Protein AF-A0A9N9P147-F1 (afdb_monomer_lite)

Radius of gyration: 14.81 Å; chains: 1; bounding box: 30×16×47 Å

Structure (mmCIF, N/CA/C/O backbone):
data_AF-A0A9N9P147-F1
#
_entry.id   AF-A0A9N9P147-F1
#
loop_
_atom_site.group_PDB
_atom_site.id
_atom_site.type_symbol
_atom_site.label_atom_id
_atom_site.label_alt_id
_atom_site.label_comp_id
_atom_site.label_asym_id
_atom_site.label_entity_id
_atom_site.label_seq_id
_atom_site.pdbx_PDB_ins_code
_atom_site.Cartn_x
_atom_site.Cartn_y
_atom_site.Cartn_z
_atom_site.occupancy
_atom_site.B_iso_or_equiv
_atom_site.auth_seq_id
_atom_site.auth_comp_id
_atom_site.auth_asym_id
_atom_site.auth_atom_id
_atom_site.pdbx_PDB_model_num
ATOM 1 N N . LYS A 1 1 ? -8.573 3.913 30.563 1.00 53.09 1 LYS A N 1
ATOM 2 C CA . LYS A 1 1 ? -9.427 3.100 29.667 1.00 53.09 1 LYS A CA 1
ATOM 3 C C . LYS A 1 1 ? -9.510 3.870 28.359 1.00 53.09 1 LYS A C 1
ATOM 5 O O . LYS A 1 1 ? -10.122 4.928 28.386 1.00 53.09 1 LYS A O 1
ATOM 10 N N . ASP A 1 2 ? -8.830 3.438 27.294 1.00 56.47 2 ASP A N 1
ATOM 11 C CA . ASP A 1 2 ? -9.036 4.036 25.966 1.00 56.47 2 ASP A CA 1
ATOM 12 C C . ASP A 1 2 ? -10.524 3.910 25.612 1.00 56.47 2 ASP A C 1
ATOM 14 O O . ASP A 1 2 ? -11.124 2.845 25.794 1.00 56.47 2 ASP A O 1
ATOM 18 N N . THR A 1 3 ? -11.140 5.007 25.181 1.00 66.00 3 THR A N 1
ATOM 19 C CA . THR A 1 3 ? -12.526 4.977 24.710 1.00 66.00 3 THR A CA 1
ATOM 20 C C . THR A 1 3 ? -12.570 4.296 23.338 1.00 66.00 3 THR A C 1
ATOM 22 O O . THR A 1 3 ? -11.572 4.292 22.614 1.00 66.00 3 THR A O 1
ATOM 25 N N . SER A 1 4 ? -13.700 3.698 22.938 1.00 72.44 4 SER A N 1
ATOM 26 C CA . SER A 1 4 ? -13.791 3.045 21.614 1.00 72.44 4 SER A CA 1
ATOM 27 C C . SER A 1 4 ? -13.483 4.017 20.464 1.00 72.44 4 SER A C 1
ATOM 29 O O . SER A 1 4 ? -12.950 3.611 19.432 1.00 72.44 4 SER A O 1
ATOM 31 N N . PHE A 1 5 ? -13.729 5.312 20.680 1.00 78.62 5 PHE A N 1
ATOM 32 C CA . PHE A 1 5 ? -13.370 6.395 19.773 1.00 78.62 5 PHE A CA 1
ATOM 33 C C . PHE A 1 5 ? -11.853 6.512 19.555 1.00 78.62 5 PHE A C 1
ATOM 35 O O . PHE A 1 5 ? -11.409 6.593 18.409 1.00 78.62 5 PHE A O 1
ATOM 42 N N . ASP A 1 6 ? -11.050 6.448 20.621 1.00 86.06 6 ASP A N 1
ATOM 43 C CA . ASP A 1 6 ? -9.585 6.522 20.528 1.00 86.06 6 ASP A CA 1
ATOM 44 C C . ASP A 1 6 ? -9.008 5.334 19.749 1.00 86.06 6 ASP A C 1
ATOM 46 O O . ASP A 1 6 ? -8.078 5.486 18.955 1.00 86.06 6 ASP A O 1
ATOM 50 N N . VAL A 1 7 ? -9.596 4.148 19.926 1.00 86.62 7 VAL A N 1
ATOM 51 C CA . VAL A 1 7 ? -9.195 2.929 19.209 1.00 86.62 7 VAL A CA 1
ATOM 52 C C . VAL A 1 7 ? -9.515 3.037 17.716 1.00 86.62 7 VAL A C 1
ATOM 54 O O . VAL A 1 7 ? -8.662 2.728 16.882 1.00 86.62 7 VAL A O 1
ATOM 57 N N . ILE A 1 8 ? -10.713 3.512 17.362 1.00 90.06 8 ILE A N 1
ATOM 58 C CA . ILE A 1 8 ? -11.118 3.710 15.961 1.00 90.06 8 ILE A CA 1
ATOM 59 C C . ILE A 1 8 ? -10.250 4.783 15.296 1.00 90.06 8 ILE A C 1
ATOM 61 O O . ILE A 1 8 ? -9.794 4.588 14.167 1.00 90.06 8 ILE A O 1
ATOM 65 N N . LYS A 1 9 ? -9.970 5.892 15.992 1.00 92.69 9 LYS A N 1
ATOM 66 C CA . LYS A 1 9 ? -9.105 6.963 15.483 1.00 92.69 9 LYS A CA 1
ATOM 67 C C . LYS A 1 9 ? -7.697 6.445 15.177 1.00 92.69 9 LYS A C 1
ATOM 69 O O . LYS A 1 9 ? -7.248 6.577 14.040 1.00 92.69 9 LYS A O 1
ATOM 74 N N . LYS A 1 10 ? -7.052 5.766 16.135 1.00 92.12 10 LYS A N 1
ATOM 75 C CA . LYS A 1 10 ? -5.719 5.159 15.950 1.00 92.12 10 LYS A CA 1
ATOM 76 C C . LYS A 1 10 ? -5.698 4.164 14.782 1.00 92.12 10 LYS A C 1
ATOM 78 O O . LYS A 1 10 ? -4.738 4.125 14.016 1.00 92.12 10 LYS A O 1
ATOM 83 N N . ARG A 1 11 ? -6.763 3.370 14.604 1.00 92.56 11 ARG A N 1
ATOM 84 C CA . ARG A 1 11 ? -6.889 2.436 13.468 1.00 92.56 11 ARG A CA 1
ATOM 85 C C . ARG A 1 11 ? -7.008 3.155 12.123 1.00 92.56 11 ARG A C 1
ATOM 87 O O . ARG A 1 11 ? -6.368 2.730 11.167 1.00 92.56 11 ARG A O 1
ATOM 94 N N . ARG A 1 12 ? -7.758 4.260 12.044 1.00 94.62 12 ARG A N 1
ATOM 95 C CA . ARG A 1 12 ? -7.850 5.084 10.823 1.00 94.62 12 ARG A CA 1
ATOM 96 C C . ARG A 1 12 ? -6.524 5.753 10.470 1.00 94.62 12 ARG A C 1
ATOM 98 O O . ARG A 1 12 ? -6.146 5.752 9.304 1.00 94.62 12 ARG A O 1
ATOM 105 N N . GLU A 1 13 ? -5.807 6.278 11.460 1.00 96.06 13 GLU A N 1
ATOM 106 C CA . GLU A 1 13 ? -4.469 6.852 11.261 1.00 96.06 13 GLU A CA 1
ATOM 107 C C . GLU A 1 13 ? -3.491 5.790 10.744 1.00 96.06 13 GLU A C 1
ATOM 109 O O . GLU A 1 13 ? -2.776 6.020 9.768 1.00 96.06 13 GLU A O 1
ATOM 114 N N . LYS A 1 14 ? -3.522 4.585 11.333 1.00 95.81 14 LYS A N 1
ATOM 115 C CA . LYS A 1 14 ? -2.723 3.444 10.871 1.00 95.81 14 LYS A CA 1
ATOM 116 C C . LYS A 1 14 ? -3.073 3.051 9.430 1.00 95.81 14 LYS A C 1
ATOM 118 O O . LYS A 1 14 ? -2.169 2.881 8.617 1.00 95.81 14 LYS A O 1
ATOM 123 N N . TYR A 1 15 ? -4.361 2.966 9.091 1.00 96.94 15 TYR A N 1
ATOM 124 C CA . TYR A 1 15 ? -4.819 2.705 7.723 1.00 96.94 15 TYR A CA 1
ATOM 125 C C . TYR A 1 15 ? -4.268 3.739 6.732 1.00 96.94 15 TYR A C 1
ATOM 127 O O . TYR A 1 15 ? -3.662 3.370 5.728 1.00 96.94 15 TYR A O 1
ATOM 135 N N . GLN A 1 16 ? -4.422 5.033 7.033 1.00 97.44 16 GLN A N 1
ATOM 136 C CA . GLN A 1 16 ? -3.926 6.115 6.178 1.00 97.44 16 GLN A CA 1
ATOM 137 C C . GLN A 1 16 ? -2.407 6.059 6.001 1.00 97.44 16 GLN A C 1
ATOM 139 O O . GLN A 1 16 ? -1.913 6.264 4.894 1.00 97.44 16 GLN A O 1
ATOM 144 N N . TYR A 1 17 ? -1.668 5.734 7.065 1.00 97.38 17 TYR A N 1
ATOM 145 C CA . TYR A 1 17 ? -0.220 5.569 7.002 1.00 97.38 17 TYR A CA 1
ATOM 146 C C . TYR A 1 17 ? 0.196 4.473 6.010 1.00 97.38 17 TYR A C 1
ATOM 148 O O . TYR A 1 17 ? 1.004 4.735 5.117 1.00 97.38 17 TYR A O 1
ATOM 156 N N . TYR A 1 18 ? -0.363 3.262 6.128 1.00 97.44 18 TYR A N 1
ATOM 157 C CA . TYR A 1 18 ? -0.004 2.159 5.228 1.00 97.44 18 TYR A CA 1
ATOM 158 C C . TYR A 1 18 ? -0.502 2.376 3.803 1.00 97.44 18 TYR A C 1
ATOM 160 O O . TYR A 1 18 ? 0.209 2.028 2.863 1.00 97.44 18 TYR A O 1
ATOM 168 N N . LYS A 1 19 ? -1.669 3.005 3.633 1.00 97.12 19 LYS A N 1
ATOM 169 C CA . LYS A 1 19 ? -2.179 3.378 2.313 1.00 97.12 19 LYS A CA 1
ATOM 170 C C . LYS A 1 19 ? -1.238 4.350 1.603 1.00 97.12 19 LYS A C 1
ATOM 172 O O . LYS A 1 19 ? -0.820 4.068 0.491 1.00 97.12 19 LYS A O 1
ATOM 177 N N . ASN A 1 20 ? -0.789 5.402 2.287 1.00 97.62 20 ASN A N 1
ATOM 178 C CA . ASN A 1 20 ? 0.187 6.339 1.725 1.00 97.62 20 ASN A CA 1
ATOM 179 C C .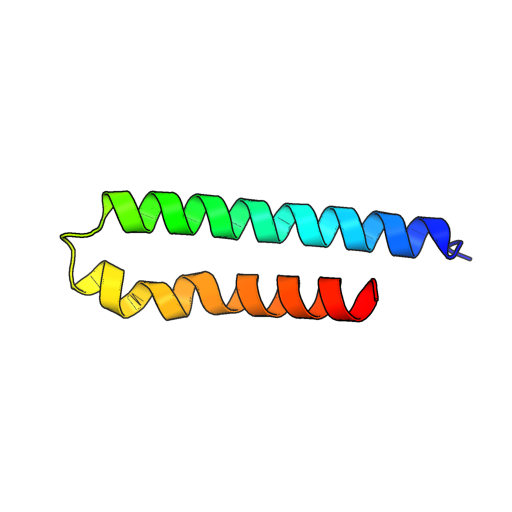 ASN A 1 20 ? 1.519 5.649 1.362 1.00 97.62 20 ASN A C 1
ATOM 181 O O . ASN A 1 20 ? 2.117 5.933 0.329 1.00 97.62 20 ASN A O 1
ATOM 185 N N . LYS A 1 21 ? 1.993 4.701 2.185 1.00 96.62 21 LYS A N 1
ATOM 186 C CA . LYS A 1 21 ? 3.192 3.905 1.858 1.00 96.62 21 LYS A CA 1
ATOM 187 C C . LYS A 1 21 ? 3.001 3.045 0.610 1.00 96.62 21 LYS A C 1
ATOM 189 O O . LYS A 1 21 ? 3.928 2.942 -0.190 1.00 96.62 21 LYS A O 1
ATOM 194 N N . PHE A 1 22 ? 1.822 2.457 0.446 1.00 96.81 22 PHE A N 1
ATOM 195 C CA . PHE A 1 22 ? 1.473 1.691 -0.743 1.00 96.81 22 PHE A CA 1
ATOM 196 C C . PHE A 1 22 ? 1.387 2.581 -1.992 1.00 96.81 22 PHE A C 1
ATOM 198 O O . PHE A 1 22 ? 1.969 2.229 -3.013 1.00 96.81 22 PHE A O 1
ATOM 205 N N . ASP A 1 23 ? 0.775 3.762 -1.893 1.00 97.19 23 ASP A N 1
ATOM 206 C CA . ASP A 1 23 ? 0.677 4.720 -3.004 1.00 97.19 23 ASP A CA 1
ATOM 207 C C . ASP A 1 23 ? 2.068 5.194 -3.472 1.00 97.19 23 ASP A C 1
ATOM 209 O O . ASP A 1 23 ? 2.346 5.244 -4.669 1.00 97.19 23 ASP A O 1
ATOM 213 N N . ILE A 1 24 ? 2.988 5.463 -2.536 1.00 96.81 24 ILE A N 1
ATOM 214 C CA . ILE A 1 24 ? 4.391 5.780 -2.859 1.00 96.81 24 ILE A CA 1
ATOM 215 C C . ILE A 1 24 ? 5.076 4.596 -3.553 1.00 96.81 24 ILE A C 1
ATOM 217 O O . ILE A 1 24 ? 5.834 4.794 -4.501 1.00 96.81 24 ILE A O 1
ATOM 221 N N . ALA A 1 25 ? 4.827 3.367 -3.095 1.00 95.31 25 ALA A N 1
ATOM 222 C CA . ALA A 1 25 ? 5.389 2.180 -3.728 1.00 95.31 25 ALA A CA 1
ATOM 223 C C . ALA A 1 25 ? 4.870 2.011 -5.165 1.00 95.31 25 ALA A C 1
ATOM 225 O O . ALA A 1 25 ? 5.666 1.735 -6.057 1.00 95.31 25 ALA A O 1
ATOM 226 N N . LEU A 1 26 ? 3.579 2.241 -5.414 1.00 95.88 26 LEU A N 1
ATOM 227 C CA . LEU A 1 26 ? 3.019 2.234 -6.769 1.00 95.88 26 LEU A CA 1
ATOM 228 C C . LEU A 1 26 ? 3.666 3.297 -7.664 1.00 95.88 26 LEU A C 1
ATOM 230 O O . LEU A 1 26 ? 4.062 2.985 -8.781 1.00 95.88 26 LEU A O 1
ATOM 234 N N . ALA A 1 27 ? 3.872 4.516 -7.158 1.00 96.50 27 ALA A N 1
ATOM 235 C CA . ALA A 1 27 ? 4.573 5.552 -7.917 1.00 96.50 27 ALA A CA 1
ATOM 236 C C . ALA A 1 27 ? 6.018 5.145 -8.273 1.00 96.50 27 ALA A C 1
ATOM 238 O O . ALA A 1 27 ? 6.495 5.434 -9.370 1.00 96.50 27 ALA A O 1
ATOM 239 N N . LEU A 1 28 ? 6.714 4.447 -7.366 1.00 94.94 28 LEU A N 1
ATOM 240 C CA . LEU A 1 28 ? 8.041 3.885 -7.644 1.00 94.94 28 LEU A CA 1
ATOM 241 C C . LEU A 1 28 ? 7.985 2.763 -8.686 1.00 94.94 28 LEU A C 1
ATOM 243 O O . LEU A 1 28 ? 8.874 2.682 -9.525 1.00 94.94 28 LEU A O 1
ATOM 247 N N . TYR A 1 29 ? 6.949 1.925 -8.658 1.00 94.69 29 TYR A N 1
ATOM 248 C CA . TYR A 1 29 ? 6.740 0.889 -9.668 1.00 94.69 29 TYR A CA 1
ATOM 249 C C . TYR A 1 29 ? 6.559 1.468 -11.063 1.00 94.69 29 TYR A C 1
ATOM 251 O O . TYR A 1 29 ? 7.214 1.010 -11.996 1.00 94.69 29 TYR A O 1
ATOM 259 N N . ASP A 1 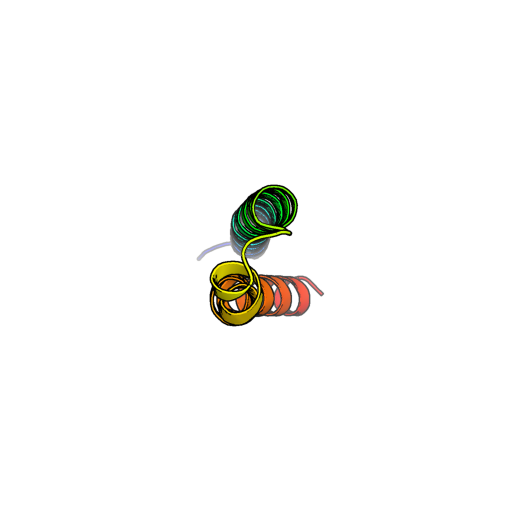30 ? 5.735 2.504 -11.196 1.00 94.81 30 ASP A N 1
ATOM 260 C CA . ASP A 1 30 ? 5.532 3.177 -12.476 1.00 94.81 30 ASP A CA 1
ATOM 261 C C . ASP A 1 30 ? 6.836 3.808 -12.991 1.00 94.81 30 ASP A C 1
ATOM 263 O O . ASP A 1 30 ? 7.117 3.773 -14.190 1.00 94.81 30 ASP A O 1
ATOM 267 N N . TRP A 1 31 ? 7.671 4.334 -12.087 1.00 95.19 31 TRP A N 1
ATOM 268 C CA . TRP A 1 31 ? 8.986 4.879 -12.434 1.00 95.19 31 TRP A CA 1
ATOM 269 C C . TRP A 1 31 ? 9.989 3.795 -12.873 1.00 95.19 31 TRP A C 1
ATOM 271 O O . TRP A 1 31 ? 10.765 4.006 -13.805 1.00 95.19 31 TRP A O 1
ATOM 281 N N . GLU A 1 32 ? 9.940 2.614 -12.254 1.00 94.25 32 GLU A N 1
ATOM 282 C CA . GLU A 1 32 ? 10.838 1.473 -12.492 1.00 94.25 32 GLU A CA 1
ATOM 283 C C . GLU A 1 32 ? 10.246 0.419 -13.448 1.00 94.25 32 GLU A C 1
ATOM 285 O O . GLU A 1 32 ? 10.721 -0.716 -13.499 1.00 94.25 32 GLU A O 1
ATOM 290 N N . ILE A 1 33 ? 9.227 0.756 -14.246 1.00 92.50 33 ILE A N 1
ATOM 291 C CA . ILE A 1 33 ? 8.489 -0.220 -15.073 1.00 92.50 33 ILE A CA 1
ATOM 292 C C . ILE A 1 33 ? 9.350 -0.941 -16.131 1.00 92.50 33 ILE A C 1
ATOM 294 O O . ILE A 1 33 ? 8.960 -1.970 -16.673 1.00 92.50 33 ILE A O 1
ATOM 298 N N . ASN A 1 34 ? 10.543 -0.425 -16.434 1.00 95.56 34 ASN A N 1
ATOM 299 C CA . ASN A 1 34 ? 11.495 -1.067 -17.349 1.00 95.56 34 ASN A CA 1
ATOM 300 C C . ASN A 1 34 ? 12.594 -1.861 -16.621 1.00 95.56 34 ASN A C 1
ATOM 302 O O . ASN A 1 34 ? 13.456 -2.463 -17.260 1.00 95.56 34 ASN A O 1
ATOM 306 N N . ASN A 1 35 ? 12.586 -1.869 -15.289 1.00 95.25 35 ASN A N 1
ATOM 307 C CA . ASN A 1 35 ? 13.540 -2.587 -14.461 1.00 95.25 35 ASN A CA 1
ATOM 308 C C . ASN A 1 35 ? 12.939 -3.923 -14.012 1.00 95.25 35 ASN A C 1
ATOM 310 O O . ASN A 1 35 ? 12.261 -4.029 -12.990 1.00 95.25 35 ASN A O 1
ATOM 314 N N . SER A 1 36 ? 13.228 -4.978 -14.773 1.00 93.00 36 SER A N 1
ATOM 315 C CA . SER A 1 36 ? 12.689 -6.321 -14.527 1.00 93.00 36 SER A CA 1
ATOM 316 C C . SER A 1 36 ? 13.016 -6.861 -13.130 1.00 93.00 36 SER A C 1
ATOM 318 O O . SER A 1 36 ? 12.205 -7.573 -12.541 1.00 93.00 36 SER A O 1
ATOM 320 N N . ASN A 1 37 ? 14.176 -6.509 -12.564 1.00 93.19 37 ASN A N 1
ATOM 3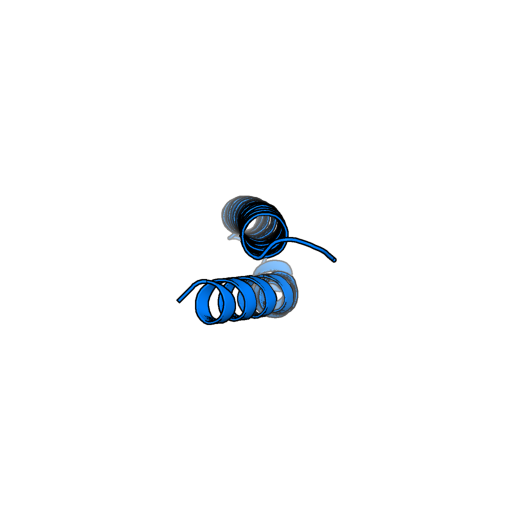21 C CA . ASN A 1 37 ? 14.545 -6.925 -11.207 1.00 93.19 37 ASN A CA 1
ATOM 322 C C . ASN A 1 37 ? 13.673 -6.237 -10.152 1.00 93.19 37 ASN A C 1
ATOM 324 O O . ASN A 1 37 ? 13.263 -6.878 -9.179 1.00 93.19 37 ASN A O 1
ATOM 328 N N . PHE A 1 38 ? 13.370 -4.952 -10.358 1.00 93.69 38 PHE A N 1
ATOM 329 C CA . PHE A 1 38 ? 12.466 -4.204 -9.493 1.00 93.69 38 PHE A CA 1
ATOM 330 C C . PHE A 1 38 ? 11.046 -4.766 -9.573 1.00 93.69 38 PHE A C 1
ATOM 332 O O . PHE A 1 38 ? 10.479 -5.106 -8.537 1.00 93.69 38 PHE A O 1
ATOM 339 N N . ILE A 1 39 ? 10.507 -4.957 -10.783 1.00 92.88 39 ILE A N 1
ATOM 340 C CA . ILE A 1 39 ? 9.164 -5.523 -10.996 1.00 92.88 39 ILE A CA 1
ATOM 341 C C . ILE A 1 39 ? 9.025 -6.879 -10.300 1.00 92.88 39 ILE A C 1
ATOM 343 O O . ILE A 1 39 ? 8.075 -7.095 -9.548 1.00 92.88 39 ILE A O 1
ATOM 347 N N . ASN A 1 40 ? 10.003 -7.771 -10.484 1.00 94.06 40 ASN A N 1
ATOM 348 C CA . ASN A 1 40 ? 9.990 -9.095 -9.859 1.00 94.06 40 ASN A CA 1
ATOM 349 C C . ASN A 1 40 ? 10.022 -9.026 -8.322 1.00 94.06 40 ASN A C 1
ATOM 351 O O . ASN A 1 40 ? 9.475 -9.901 -7.652 1.00 94.06 40 ASN A O 1
ATOM 355 N N . SER A 1 41 ? 10.639 -7.985 -7.758 1.00 94.38 41 SER A N 1
ATOM 356 C CA . SE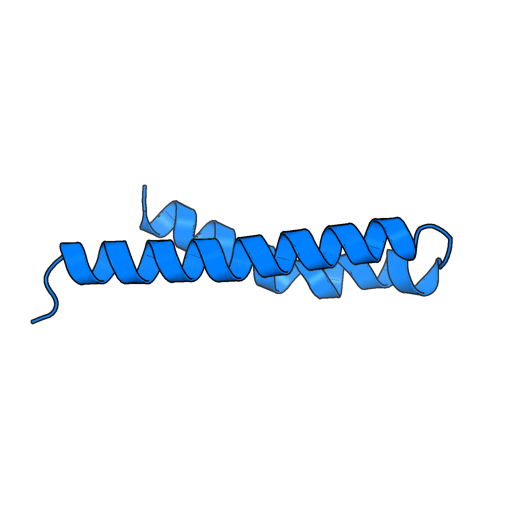R A 1 41 ? 10.766 -7.794 -6.307 1.00 94.38 41 SER A CA 1
ATOM 357 C C . SER A 1 41 ? 9.639 -6.950 -5.701 1.00 94.38 41 SER A C 1
ATOM 359 O O . SER A 1 41 ? 9.500 -6.899 -4.476 1.00 94.38 41 SER A O 1
ATOM 361 N N . PHE A 1 42 ? 8.817 -6.297 -6.528 1.00 94.81 42 PHE A N 1
ATOM 362 C CA . PHE A 1 42 ? 7.827 -5.319 -6.083 1.00 94.81 42 PHE A CA 1
ATOM 363 C C . PHE A 1 42 ? 6.767 -5.925 -5.164 1.00 94.81 42 PHE A C 1
ATOM 365 O O . PHE A 1 42 ? 6.440 -5.348 -4.129 1.00 94.81 42 PHE A O 1
ATOM 372 N N . ASN A 1 43 ? 6.290 -7.131 -5.483 1.00 93.69 43 ASN A N 1
ATOM 373 C CA . ASN A 1 43 ? 5.315 -7.839 -4.651 1.00 93.69 43 ASN A CA 1
ATOM 374 C C . ASN A 1 43 ? 5.821 -8.031 -3.214 1.00 93.69 43 ASN A C 1
ATOM 376 O O . ASN A 1 43 ? 5.087 -7.763 -2.264 1.00 93.69 43 ASN A O 1
ATOM 380 N N . THR A 1 44 ? 7.088 -8.415 -3.042 1.00 94.69 44 THR A N 1
ATOM 381 C CA . THR A 1 44 ? 7.716 -8.559 -1.719 1.00 94.69 44 THR A CA 1
ATOM 382 C C . THR A 1 44 ? 7.767 -7.227 -0.967 1.00 94.69 44 THR A C 1
ATOM 384 O O . THR A 1 44 ? 7.595 -7.203 0.251 1.00 94.69 44 THR A O 1
ATOM 387 N N . LEU A 1 45 ? 7.960 -6.116 -1.685 1.00 93.12 45 LEU A N 1
ATOM 388 C CA . LEU A 1 45 ? 8.000 -4.771 -1.114 1.00 93.12 45 LEU A CA 1
ATOM 389 C C . LEU A 1 45 ? 6.620 -4.307 -0.621 1.00 93.12 45 LEU A C 1
ATOM 391 O O . LEU A 1 45 ? 6.533 -3.716 0.455 1.00 93.12 45 LEU A O 1
ATOM 395 N N . VAL A 1 46 ? 5.542 -4.581 -1.365 1.00 96.19 46 VAL A N 1
ATOM 396 C CA . VAL A 1 46 ? 4.195 -4.068 -1.038 1.00 96.19 46 VAL A CA 1
ATOM 397 C C . VAL A 1 46 ? 3.338 -4.995 -0.180 1.00 96.19 46 VAL A C 1
ATOM 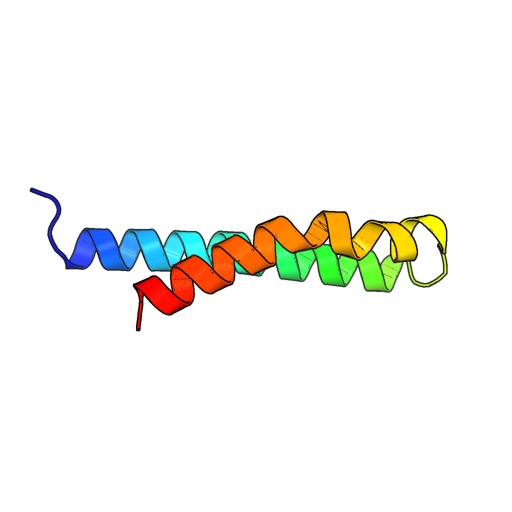399 O O . VAL A 1 46 ? 2.415 -4.524 0.489 1.00 96.19 46 VAL A O 1
ATOM 402 N N . MET A 1 47 ? 3.633 -6.297 -0.150 1.00 96.56 47 MET A N 1
ATOM 403 C CA . MET A 1 47 ? 2.846 -7.289 0.593 1.00 96.56 47 MET A CA 1
ATOM 404 C C . MET A 1 47 ? 2.662 -6.958 2.089 1.00 96.56 47 MET A C 1
ATOM 406 O O . MET A 1 47 ? 1.546 -7.118 2.592 1.00 96.56 47 MET A O 1
ATOM 410 N N . PRO A 1 48 ? 3.669 -6.434 2.820 1.00 95.69 48 PRO A N 1
ATOM 411 C CA . PRO A 1 48 ? 3.474 -6.002 4.204 1.00 95.69 48 PRO A CA 1
ATOM 412 C C . PRO A 1 48 ? 2.444 -4.873 4.347 1.00 95.69 48 PRO A C 1
ATOM 414 O O . PRO A 1 48 ? 1.671 -4.869 5.303 1.00 95.69 48 PRO A O 1
ATOM 417 N N . PHE A 1 49 ? 2.405 -3.931 3.398 1.00 96.12 49 PHE A N 1
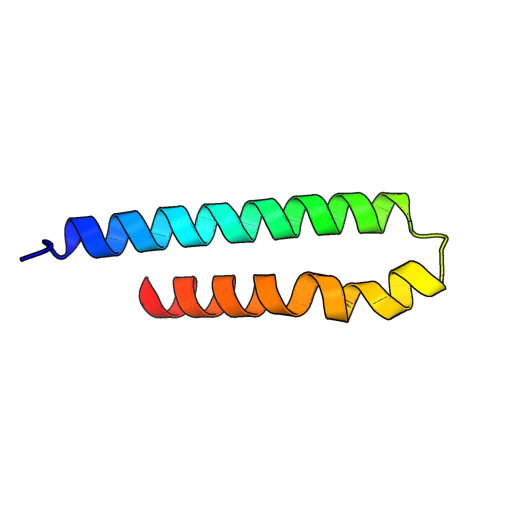ATOM 418 C CA . PHE A 1 49 ? 1.461 -2.812 3.430 1.00 96.12 49 PHE A CA 1
ATOM 419 C C . PHE A 1 49 ? 0.039 -3.294 3.167 1.00 96.12 49 PHE A C 1
ATOM 421 O O . PHE A 1 49 ? -0.860 -2.954 3.930 1.00 96.12 49 PHE A O 1
ATOM 428 N N . LEU A 1 50 ? -0.152 -4.146 2.155 1.00 95.88 50 LEU A N 1
ATOM 429 C CA . LEU A 1 50 ? -1.454 -4.741 1.840 1.00 95.88 50 LEU A CA 1
ATOM 430 C C . LEU A 1 50 ? -2.018 -5.541 3.023 1.00 95.88 50 LEU A C 1
ATOM 432 O O . LEU A 1 50 ? -3.192 -5.395 3.360 1.00 95.88 50 LEU A O 1
ATOM 436 N N . ASN A 1 51 ? -1.174 -6.317 3.711 1.00 96.75 51 ASN A N 1
ATOM 437 C CA . ASN A 1 51 ? -1.580 -7.058 4.906 1.00 96.75 51 ASN A CA 1
ATOM 438 C C . ASN A 1 51 ? -2.037 -6.133 6.043 1.00 96.75 51 ASN A C 1
ATOM 440 O O . ASN A 1 51 ? -3.056 -6.394 6.680 1.00 96.75 51 ASN A O 1
ATOM 444 N N . GLU A 1 52 ? -1.302 -5.055 6.327 1.00 96.69 52 GLU A N 1
ATOM 445 C CA . GLU A 1 52 ? -1.682 -4.121 7.392 1.00 96.69 52 GLU A CA 1
ATOM 446 C C . GLU A 1 52 ? -2.916 -3.285 7.028 1.00 96.69 52 GLU A C 1
ATOM 448 O O . GLU A 1 52 ? -3.744 -3.029 7.904 1.00 96.69 52 GLU A O 1
ATOM 453 N N . ILE A 1 53 ? -3.083 -2.916 5.753 1.00 96.31 53 ILE A N 1
ATOM 454 C CA . ILE A 1 53 ? -4.301 -2.277 5.234 1.00 96.31 53 ILE A CA 1
ATOM 455 C C . ILE A 1 53 ? -5.502 -3.199 5.460 1.00 96.31 53 ILE A C 1
ATOM 457 O O . ILE A 1 53 ? -6.456 -2.778 6.111 1.00 96.31 53 ILE A O 1
ATOM 461 N N . GLY A 1 54 ? -5.423 -4.464 5.029 1.00 96.31 54 GLY A N 1
ATOM 462 C CA . GLY A 1 54 ? -6.506 -5.438 5.191 1.00 96.31 54 GLY A CA 1
ATOM 463 C C . GLY A 1 54 ? -6.884 -5.671 6.656 1.00 96.31 54 GLY A C 1
ATOM 464 O O . GLY A 1 54 ? -8.063 -5.629 7.004 1.00 96.31 54 GLY A O 1
ATOM 465 N N . LYS A 1 55 ? -5.891 -5.799 7.550 1.00 95.19 55 LYS A N 1
ATOM 466 C CA . LYS A 1 55 ? -6.139 -5.875 9.001 1.00 95.19 55 LYS A CA 1
ATOM 467 C C . LYS A 1 55 ? -6.850 -4.633 9.528 1.00 95.19 55 LYS A C 1
ATOM 469 O O . LYS A 1 55 ? -7.706 -4.758 10.396 1.00 95.19 55 LYS A O 1
ATOM 474 N N . CYS A 1 56 ? -6.478 -3.438 9.063 1.00 93.12 56 CYS A N 1
ATOM 475 C CA . CYS A 1 56 ? -7.134 -2.199 9.481 1.00 93.12 56 CYS A CA 1
ATOM 476 C C . CYS A 1 56 ? -8.572 -2.112 8.956 1.00 93.12 56 CYS A C 1
ATOM 478 O O . CYS A 1 56 ? -9.439 -1.643 9.687 1.00 93.12 56 CYS A O 1
ATOM 480 N N . GLU A 1 57 ? -8.833 -2.568 7.731 1.00 93.25 57 GLU A N 1
ATOM 481 C CA . GLU A 1 57 ? -10.176 -2.598 7.143 1.00 93.25 57 GLU A CA 1
ATOM 482 C C . GLU A 1 57 ? -11.096 -3.578 7.874 1.00 93.25 57 GLU A C 1
ATOM 484 O O . GLU A 1 57 ? -12.195 -3.192 8.263 1.00 93.25 57 GLU A O 1
ATOM 489 N N . GLU A 1 58 ? -10.637 -4.803 8.146 1.00 94.25 58 GLU A N 1
ATOM 490 C CA . GLU A 1 58 ? -11.383 -5.794 8.938 1.00 94.25 58 GLU A CA 1
ATOM 491 C C . GLU A 1 58 ? -11.708 -5.259 10.339 1.00 94.25 58 GLU A C 1
ATOM 493 O O . GLU A 1 58 ? -12.816 -5.394 10.844 1.00 94.25 58 GLU A O 1
ATOM 498 N N . ALA A 1 59 ? -10.740 -4.577 10.939 1.00 90.19 59 ALA A N 1
ATOM 499 C CA . ALA A 1 59 ? -10.820 -3.969 12.254 1.00 90.19 59 ALA A CA 1
ATOM 500 C C . ALA A 1 59 ? -11.725 -2.722 12.348 1.00 90.19 59 ALA A C 1
ATOM 502 O O . ALA A 1 59 ? -11.994 -2.270 13.468 1.00 90.19 59 ALA A O 1
ATOM 503 N N . LEU A 1 60 ? -12.104 -2.125 11.215 1.00 88.75 60 LEU A N 1
ATOM 504 C CA . LEU A 1 60 ? -12.965 -0.939 11.110 1.00 88.75 60 LEU A CA 1
ATOM 505 C C . LEU A 1 60 ? -14.366 -1.265 10.565 1.00 88.75 60 LEU A C 1
ATOM 507 O O . LEU A 1 60 ? -15.199 -0.356 10.513 1.00 88.75 60 LEU A O 1
ATOM 511 N N . ARG A 1 61 ? -14.594 -2.512 10.142 1.00 88.25 61 ARG A N 1
ATOM 512 C CA . ARG A 1 61 ? -15.870 -3.032 9.643 1.00 88.25 61 ARG A CA 1
ATOM 513 C C . ARG A 1 61 ? -16.844 -3.311 10.784 1.00 88.25 61 ARG A C 1
ATOM 515 O O . ARG A 1 61 ? -18.051 -3.103 10.542 1.00 88.25 61 ARG A O 1
#

pLDDT: mean 92.07, std 8.82, range [53.09, 97.62]

Organism: NCBI:txid60492

Secondary structure (DSSP, 8-state):
---HHHHHHHHHHHHHHHHHHHHHHHHHHHHTTT-HHHHHHHHHHHHHHHHHHHHHHHTT-

Sequence (61 aa):
KDTSFDVIKKRREKYQYYKNKFDIALALYDWEINNSNFINSFNTLVMPFLNEIGKCEEALR

Foldseek 3Di:
DDDVVNVLVVLVVQLVVLVVVLVVLVVVCVVCVVPPVCVVCSCVVNVVSVVSNVVSVVVND